Protein AF-A0A9N9YP05-F1 (afdb_monomer)

pLDDT: mean 85.74, std 10.58, range [45.56, 96.19]

Organism: NCBI:txid160324

Foldseek 3Di:
DPDDPVNVVVVVVVVQVVQVVCVVVVHDGDDDDDDDDPPVVVVVVVVVCVVPPDDDDPVVVCVVPPPVPDDDPVPVVPVVVD

Secondary structure (DSSP, 8-state):
----HHHHHHHHHHHHHHHHHHHHTT--PPPP------HHHHHHHHHHHHHH-----HHHHHHHS-GGGSPPGGGHHHHTT-

Sequence (82 aa):
MYPNTFNFQEMVRQYYDEMLDREDEGMKADIPYILTIPKDLNGRLHDFFAQYSIKEKADGWLDEHPYSEAFPDTEADRWMRE

Mean predicted aligned error: 8.72 Å

Structure (mmCIF, N/CA/C/O backbone):
data_AF-A0A9N9YP05-F1
#
_entry.id   AF-A0A9N9YP05-F1
#
loop_
_atom_site.group_PDB
_atom_site.id
_atom_site.type_symbol
_atom_site.label_atom_id
_atom_site.label_alt_id
_atom_site.label_comp_id
_atom_site.label_asym_id
_atom_site.label_entity_id
_atom_site.label_seq_id
_atom_site.pdbx_PDB_ins_code
_atom_site.Cartn_x
_atom_site.Cartn_y
_atom_site.Cartn_z
_atom_site.occupancy
_atom_site.B_iso_or_equiv
_atom_site.auth_seq_id
_atom_site.auth_comp_id
_atom_site.auth_asym_id
_atom_site.auth_atom_id
_atom_site.pdbx_PDB_model_num
ATOM 1 N N . MET A 1 1 ? 6.600 12.630 -1.899 1.00 45.56 1 MET A N 1
ATOM 2 C CA . MET A 1 1 ? 7.154 11.944 -0.710 1.00 45.56 1 MET A CA 1
ATOM 3 C C . MET A 1 1 ? 6.523 10.565 -0.676 1.00 45.56 1 MET A C 1
ATOM 5 O O . MET A 1 1 ? 5.302 10.503 -0.684 1.00 45.56 1 MET A O 1
ATOM 9 N N . TYR A 1 2 ? 7.303 9.484 -0.749 1.00 51.47 2 TYR A N 1
ATOM 10 C CA . TYR A 1 2 ? 6.726 8.138 -0.659 1.00 51.47 2 TYR A CA 1
ATOM 11 C C . TYR A 1 2 ? 6.140 7.930 0.744 1.00 51.47 2 TYR A C 1
ATOM 13 O O . TYR A 1 2 ? 6.756 8.396 1.710 1.00 51.47 2 TYR A O 1
ATOM 21 N N . PRO A 1 3 ? 4.975 7.273 0.876 1.00 59.75 3 PRO A N 1
ATOM 22 C CA . PRO A 1 3 ? 4.441 6.937 2.184 1.00 59.75 3 PRO A CA 1
ATOM 23 C C . PRO A 1 3 ? 5.485 6.108 2.936 1.00 59.75 3 PRO A C 1
ATOM 25 O O . PRO A 1 3 ? 5.932 5.064 2.469 1.00 59.75 3 PRO A O 1
ATOM 28 N N . ASN A 1 4 ? 5.929 6.624 4.077 1.00 73.56 4 ASN A N 1
ATOM 29 C CA . ASN A 1 4 ? 6.837 5.948 4.992 1.00 73.56 4 ASN A CA 1
ATOM 30 C C . ASN A 1 4 ? 6.105 5.704 6.317 1.00 73.56 4 ASN A C 1
ATOM 32 O O . ASN A 1 4 ? 4.994 6.198 6.525 1.00 73.56 4 ASN A O 1
ATOM 36 N N . THR A 1 5 ? 6.730 4.957 7.227 1.00 78.38 5 THR A N 1
ATOM 37 C CA . THR A 1 5 ? 6.129 4.652 8.533 1.00 78.38 5 THR A CA 1
ATOM 38 C C . THR A 1 5 ? 5.704 5.913 9.279 1.00 78.38 5 THR A C 1
ATOM 40 O O . THR A 1 5 ? 4.669 5.900 9.925 1.00 78.38 5 THR A O 1
ATOM 43 N N . PHE A 1 6 ? 6.462 7.006 9.163 1.00 82.25 6 PHE A N 1
ATOM 44 C CA . PHE A 1 6 ? 6.132 8.271 9.814 1.00 82.25 6 PHE A CA 1
ATOM 45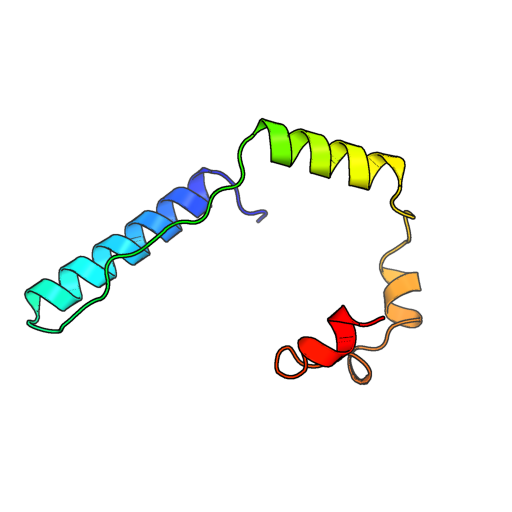 C C . PHE A 1 6 ? 4.824 8.865 9.270 1.00 82.25 6 PHE A C 1
ATOM 47 O O . PHE A 1 6 ? 3.881 9.042 10.028 1.00 82.25 6 PHE A O 1
ATOM 54 N N . ASN A 1 7 ? 4.712 9.059 7.954 1.00 81.44 7 ASN A N 1
ATOM 55 C CA . ASN A 1 7 ? 3.492 9.585 7.335 1.00 81.44 7 ASN A CA 1
ATOM 56 C C . ASN A 1 7 ? 2.274 8.693 7.597 1.00 81.44 7 ASN A C 1
ATOM 58 O O . ASN A 1 7 ? 1.169 9.195 7.777 1.00 81.44 7 ASN A O 1
ATOM 62 N N . PHE A 1 8 ? 2.468 7.372 7.626 1.00 83.56 8 PHE A N 1
ATOM 63 C CA . PHE A 1 8 ? 1.391 6.441 7.944 1.00 83.56 8 PHE A CA 1
ATOM 64 C C . PHE A 1 8 ? 0.915 6.586 9.395 1.00 83.56 8 PHE A C 1
ATOM 66 O O . PHE A 1 8 ? -0.284 6.572 9.648 1.00 83.56 8 PHE A O 1
ATOM 73 N N . GLN A 1 9 ? 1.841 6.756 10.344 1.00 85.88 9 GLN A N 1
ATOM 74 C CA . GLN A 1 9 ? 1.509 6.983 11.753 1.00 85.88 9 GLN A CA 1
ATOM 75 C C . GLN A 1 9 ? 0.751 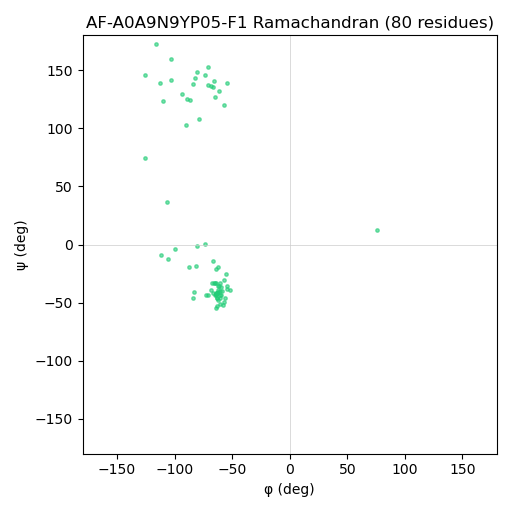8.298 11.949 1.00 85.88 9 GLN A C 1
ATOM 77 O O . GLN A 1 9 ? -0.236 8.308 12.676 1.00 85.88 9 GLN A O 1
ATOM 82 N N . GLU A 1 10 ? 1.165 9.371 11.275 1.00 89.56 10 GLU A N 1
ATOM 83 C CA . GLU A 1 10 ? 0.469 10.662 11.343 1.00 89.56 10 GLU A CA 1
ATOM 84 C C . GLU A 1 10 ? -0.958 10.565 10.789 1.00 89.56 10 GLU A C 1
ATOM 86 O O . GLU A 1 10 ? -1.901 10.986 11.451 1.00 89.56 10 GLU A O 1
ATOM 91 N N . MET A 1 11 ? -1.139 9.924 9.630 1.00 86.19 11 MET A N 1
ATOM 92 C CA . MET A 1 11 ? -2.464 9.708 9.036 1.00 86.19 11 MET A CA 1
ATOM 93 C C . MET A 1 11 ? -3.386 8.904 9.963 1.00 86.19 11 MET A C 1
ATOM 95 O O . MET A 1 11 ? -4.554 9.242 10.132 1.00 86.19 11 MET A O 1
ATOM 99 N N . VAL A 1 12 ? -2.861 7.839 10.575 1.00 88.56 12 VAL A N 1
ATOM 100 C CA . VAL A 1 12 ? -3.621 6.999 11.508 1.00 88.56 12 VAL A CA 1
ATOM 101 C C . VAL A 1 12 ? -4.026 7.777 12.757 1.00 88.56 12 VAL A C 1
ATOM 103 O O . VAL A 1 12 ? -5.164 7.651 13.201 1.00 88.56 12 VAL A O 1
ATOM 106 N N . ARG A 1 13 ? -3.105 8.568 13.321 1.00 90.44 13 ARG A N 1
ATOM 107 C CA . ARG A 1 13 ? -3.374 9.405 14.496 1.00 90.44 13 ARG A CA 1
ATOM 108 C C . ARG A 1 13 ? -4.466 10.413 14.199 1.00 90.44 13 ARG A C 1
ATOM 110 O O . ARG A 1 13 ? -5.458 10.428 14.908 1.00 90.44 13 ARG A O 1
ATOM 117 N N . GLN A 1 14 ? -4.324 11.150 13.101 1.00 90.44 14 GLN A N 1
ATOM 118 C CA . GLN A 1 14 ? -5.313 12.135 12.692 1.00 90.44 14 GLN A CA 1
ATOM 119 C C . GLN A 1 14 ? -6.702 11.507 12.526 1.00 90.44 14 GLN A C 1
ATOM 121 O O . GLN A 1 14 ? -7.677 12.039 13.040 1.00 90.44 14 GLN A O 1
ATOM 126 N N . TYR A 1 15 ? -6.801 10.356 11.857 1.00 89.00 15 TYR A N 1
ATOM 127 C CA . TYR A 1 15 ? -8.095 9.708 11.643 1.00 89.00 15 TYR A CA 1
ATOM 128 C C . TYR A 1 15 ? -8.743 9.211 12.947 1.00 89.00 15 TYR A C 1
ATOM 130 O O . TYR A 1 15 ? -9.966 9.217 13.076 1.00 89.00 15 TYR A O 1
ATOM 138 N N . TYR A 1 16 ? -7.931 8.790 13.919 1.00 92.12 16 TYR A N 1
ATOM 139 C CA . TYR A 1 16 ? -8.418 8.411 15.243 1.00 92.12 16 TYR A CA 1
ATOM 140 C C . TYR A 1 16 ? -8.839 9.630 16.073 1.00 92.12 16 TYR A C 1
ATOM 142 O O . TYR A 1 16 ? -9.913 9.607 16.666 1.00 92.12 16 TYR A O 1
ATOM 150 N N . ASP A 1 17 ? -8.046 10.701 16.061 1.00 93.50 17 ASP A N 1
ATOM 151 C CA . ASP A 1 17 ? -8.363 11.955 16.752 1.00 93.50 17 ASP A CA 1
ATOM 152 C C . ASP A 1 17 ? -9.669 12.566 16.204 1.00 93.50 17 ASP A C 1
ATOM 154 O O . ASP A 1 17 ? -10.558 12.911 16.975 1.00 93.50 17 ASP A O 1
ATOM 158 N N . GLU A 1 18 ? -9.862 12.575 14.879 1.00 90.88 18 GLU A N 1
ATOM 159 C CA . GLU A 1 18 ? -11.112 13.022 14.243 1.00 90.88 18 GLU A CA 1
ATOM 160 C C . GLU A 1 18 ? -12.335 12.190 14.660 1.00 90.88 18 GLU A C 1
ATOM 162 O O . GLU A 1 18 ? -13.456 12.704 14.708 1.00 90.88 18 GLU A O 1
ATOM 167 N N . MET A 1 19 ? -12.154 10.893 14.921 1.00 92.56 19 MET A N 1
ATOM 168 C CA . MET A 1 19 ? -13.229 10.042 15.424 1.00 92.56 19 MET A CA 1
ATOM 169 C C . MET A 1 19 ? -13.576 10.395 16.875 1.00 92.56 19 MET A C 1
ATOM 171 O O . MET A 1 19 ? -14.763 10.524 17.174 1.00 92.56 19 MET A O 1
ATOM 175 N N . LEU A 1 20 ? -12.574 10.617 17.732 1.00 93.69 20 LEU A N 1
ATOM 176 C CA . LEU A 1 20 ? -12.786 11.034 19.122 1.00 93.69 20 LEU A CA 1
ATOM 177 C C . LEU A 1 20 ? -13.522 12.375 19.206 1.00 93.69 20 LEU A C 1
ATOM 179 O O . LEU A 1 20 ? -14.505 12.479 19.934 1.00 93.69 20 LEU A O 1
ATOM 183 N N . ASP A 1 21 ? -13.109 13.364 18.409 1.00 94.00 21 ASP A N 1
ATOM 184 C CA . ASP A 1 21 ? -13.757 14.681 18.374 1.00 94.00 21 ASP A CA 1
ATOM 185 C C . ASP A 1 21 ? -15.247 14.560 18.003 1.00 94.00 21 ASP A C 1
ATOM 187 O O . ASP A 1 21 ? -16.112 15.205 18.596 1.00 94.00 21 ASP A O 1
ATOM 191 N N . ARG A 1 22 ? -15.581 13.674 17.055 1.00 89.75 22 ARG A N 1
ATOM 192 C CA . ARG A 1 22 ? -16.975 13.411 16.659 1.00 89.75 22 ARG A CA 1
ATOM 193 C C . ARG A 1 22 ? -17.781 12.719 17.755 1.00 89.75 22 A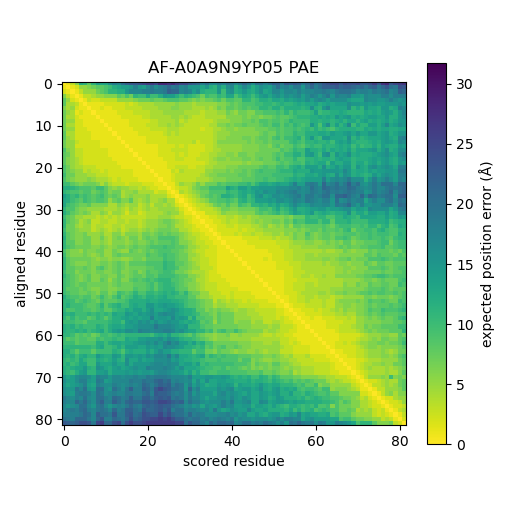RG A C 1
ATOM 195 O O . ARG A 1 22 ? -18.961 13.037 17.909 1.00 89.75 22 ARG A O 1
ATOM 202 N N . GLU A 1 23 ? -17.183 11.778 18.485 1.00 90.69 23 GLU A N 1
ATOM 203 C CA . GLU A 1 23 ? -17.838 11.144 19.637 1.00 90.69 23 GLU A CA 1
ATOM 204 C C . GLU A 1 23 ? -18.108 12.164 20.755 1.00 90.69 23 GLU A C 1
ATOM 206 O O . GLU A 1 23 ? -19.218 12.188 21.296 1.00 90.69 23 GLU A O 1
ATOM 211 N N . ASP A 1 24 ? -17.152 13.055 21.042 1.00 93.31 24 ASP A N 1
ATOM 212 C CA . ASP A 1 24 ? -17.288 14.133 22.031 1.00 93.31 24 ASP A CA 1
ATOM 213 C C . ASP A 1 24 ? -18.375 15.155 21.639 1.00 93.31 24 ASP A C 1
ATOM 215 O O . ASP A 1 24 ? -19.109 15.659 22.495 1.00 93.31 24 ASP A O 1
ATOM 219 N N . GLU A 1 25 ? -18.558 15.409 20.340 1.00 93.00 25 GLU A N 1
ATOM 220 C CA . GLU A 1 25 ? -19.656 16.219 19.786 1.00 93.00 25 GLU A CA 1
ATOM 221 C C . GLU A 1 25 ? -21.027 15.505 19.810 1.00 93.00 25 GLU A C 1
ATOM 223 O O . GLU A 1 25 ? -22.044 16.066 19.388 1.00 93.00 25 GLU A O 1
ATOM 228 N N . GLY A 1 26 ? -21.089 14.269 20.317 1.00 90.31 26 GLY A N 1
ATOM 229 C CA . GLY A 1 26 ? -22.306 13.461 20.394 1.00 90.31 26 GLY A CA 1
ATOM 230 C C . GLY A 1 26 ? -22.730 12.855 19.055 1.00 90.31 26 GLY A C 1
ATOM 231 O O . GLY A 1 26 ? -23.858 12.361 18.931 1.00 90.31 26 GLY A O 1
ATOM 232 N N . MET A 1 27 ? -21.858 12.886 18.043 1.00 88.75 27 MET A N 1
ATOM 233 C CA . MET A 1 27 ? -22.087 12.191 16.784 1.00 88.75 27 MET A CA 1
ATOM 234 C C . MET A 1 27 ? -21.739 10.712 16.929 1.00 88.75 27 MET A C 1
ATOM 236 O O . MET A 1 27 ? -20.831 10.315 17.655 1.00 88.75 27 MET A O 1
ATOM 240 N N . LYS A 1 28 ? -22.453 9.864 16.189 1.00 83.06 28 LYS A N 1
ATOM 241 C CA . LYS A 1 28 ? -22.086 8.455 16.079 1.00 83.06 28 LYS A CA 1
ATOM 242 C C . LYS A 1 28 ? -20.932 8.335 15.084 1.00 83.06 28 LYS A C 1
ATOM 244 O O . LYS A 1 28 ? -21.153 8.513 13.887 1.00 83.06 28 LYS A O 1
ATOM 249 N N . ALA A 1 29 ? -19.733 8.049 15.576 1.00 81.62 29 ALA A N 1
ATOM 250 C CA . ALA A 1 29 ? -18.568 7.773 14.748 1.00 81.62 29 ALA A CA 1
ATOM 251 C C . ALA A 1 29 ? -18.279 6.264 14.720 1.00 81.62 29 ALA A C 1
ATOM 253 O O . ALA A 1 29 ? -18.465 5.562 15.713 1.00 81.62 29 ALA A O 1
ATOM 254 N N . ASP A 1 30 ? -17.866 5.753 13.561 1.00 84.81 30 ASP A N 1
ATOM 255 C CA . ASP A 1 30 ? 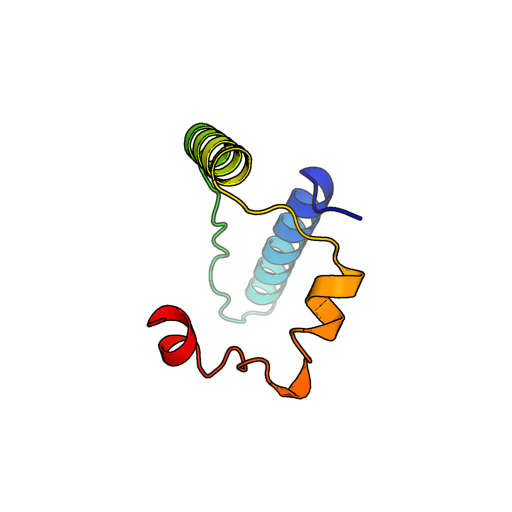-17.435 4.362 13.434 1.00 84.81 30 ASP A CA 1
ATOM 256 C C . ASP A 1 30 ? -15.975 4.225 13.876 1.00 84.81 30 ASP A C 1
ATOM 258 O O . ASP A 1 30 ? -15.147 5.098 13.610 1.00 84.81 30 ASP A O 1
ATOM 262 N N . ILE A 1 31 ? -15.649 3.103 14.523 1.00 85.25 31 ILE A N 1
ATOM 263 C CA . ILE A 1 31 ? -14.281 2.831 14.969 1.00 85.25 31 ILE A CA 1
ATOM 264 C C . ILE A 1 31 ? -13.365 2.678 13.743 1.00 85.25 31 ILE A C 1
ATOM 266 O O . ILE A 1 31 ? -13.640 1.830 12.886 1.00 85.25 31 ILE A O 1
ATOM 270 N N . PRO A 1 32 ? -12.248 3.426 13.670 1.00 86.12 32 PRO A N 1
ATOM 271 C CA . PRO A 1 32 ? -11.266 3.267 12.610 1.00 86.12 32 PRO A CA 1
ATOM 272 C C . PRO A 1 32 ? -10.651 1.869 12.607 1.00 86.12 32 PRO A C 1
ATOM 274 O O . PRO A 1 32 ? -10.142 1.405 13.628 1.00 86.12 32 PRO A O 1
ATOM 277 N N . TYR A 1 33 ? -10.593 1.229 11.439 1.00 84.38 33 TYR A N 1
ATOM 278 C CA . TYR A 1 33 ? -9.793 0.022 11.235 1.00 84.38 33 TYR A CA 1
ATOM 279 C C . TYR A 1 33 ? -8.644 0.297 10.274 1.00 84.38 33 TYR A C 1
ATOM 281 O O . TYR A 1 33 ? -8.807 0.954 9.248 1.00 84.38 33 TYR A O 1
ATOM 289 N N . ILE A 1 34 ? -7.474 -0.251 10.600 1.00 84.31 34 ILE A N 1
ATOM 290 C CA . ILE A 1 34 ? -6.273 -0.137 9.777 1.00 84.31 34 ILE A CA 1
ATOM 291 C C . ILE A 1 34 ? -5.976 -1.501 9.175 1.00 84.31 34 ILE A C 1
ATOM 293 O O . ILE A 1 34 ? -5.773 -2.484 9.891 1.00 84.31 34 ILE A O 1
ATOM 297 N N . LEU A 1 35 ? -5.897 -1.551 7.850 1.00 83.00 35 LEU A N 1
ATOM 298 C CA . LEU A 1 35 ? -5.462 -2.738 7.132 1.00 83.00 35 LEU A CA 1
ATOM 299 C C . LEU A 1 35 ? -3.945 -2.686 6.959 1.00 83.00 35 LEU A C 1
ATOM 301 O O . LEU A 1 35 ? -3.395 -1.719 6.434 1.00 83.00 35 LEU A O 1
ATOM 305 N N . THR A 1 36 ? -3.263 -3.734 7.412 1.00 83.56 36 THR A N 1
ATOM 306 C CA . THR A 1 36 ? -1.814 -3.882 7.243 1.00 83.56 36 THR A CA 1
ATOM 307 C C . THR A 1 36 ? -1.505 -5.210 6.572 1.00 83.56 36 THR A C 1
ATOM 309 O O . THR A 1 36 ? -2.196 -6.2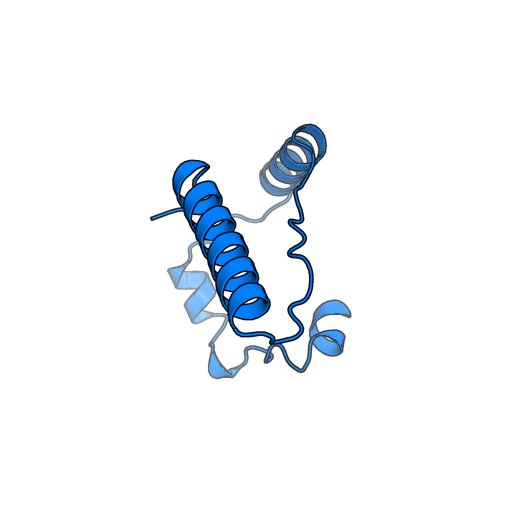07 6.786 1.00 83.56 36 THR A O 1
ATOM 312 N N . ILE A 1 37 ? -0.460 -5.226 5.748 1.00 83.81 37 ILE A N 1
ATOM 313 C CA . ILE A 1 37 ? 0.029 -6.443 5.101 1.00 83.81 37 ILE A CA 1
ATOM 314 C C . ILE A 1 37 ? 1.144 -7.031 5.980 1.00 83.81 37 ILE A C 1
ATOM 316 O O . ILE A 1 37 ? 2.073 -6.301 6.345 1.00 83.81 37 ILE A O 1
ATOM 320 N N . PRO A 1 38 ? 1.105 -8.335 6.323 1.00 92.12 38 PRO A N 1
ATOM 321 C CA . PRO A 1 38 ? 2.198 -8.984 7.036 1.00 92.12 38 PRO A CA 1
ATOM 322 C C . PRO A 1 38 ? 3.529 -8.801 6.304 1.00 92.12 38 PRO A C 1
ATOM 324 O O . PRO A 1 38 ? 3.595 -8.952 5.085 1.00 92.12 38 PRO A O 1
ATOM 327 N N . LYS A 1 39 ? 4.614 -8.535 7.044 1.00 88.75 39 LYS A N 1
ATOM 328 C CA . LYS A 1 39 ? 5.942 -8.286 6.448 1.00 88.75 39 LYS A CA 1
ATOM 329 C C . LYS A 1 39 ? 6.401 -9.411 5.516 1.00 88.75 39 LYS A C 1
ATOM 331 O O . LYS A 1 39 ? 6.977 -9.120 4.476 1.00 88.75 39 LYS A O 1
ATOM 336 N N . ASP A 1 40 ? 6.118 -10.664 5.876 1.00 93.69 40 ASP A N 1
ATOM 337 C CA . ASP A 1 40 ? 6.444 -11.833 5.047 1.00 93.69 40 ASP A CA 1
ATOM 338 C C . ASP A 1 40 ? 5.697 -11.806 3.706 1.00 93.69 40 ASP A C 1
ATOM 340 O O . ASP A 1 40 ? 6.309 -11.955 2.652 1.00 93.69 40 ASP A O 1
ATOM 344 N N . LEU A 1 41 ? 4.390 -11.518 3.725 1.00 92.06 41 LEU A N 1
ATOM 345 C CA . LEU A 1 41 ? 3.604 -11.371 2.500 1.00 92.06 41 LEU A CA 1
ATOM 346 C C . LEU A 1 41 ? 4.105 -10.191 1.660 1.00 92.06 41 LEU A C 1
ATOM 348 O O . LEU A 1 41 ? 4.250 -10.328 0.451 1.00 92.06 41 LEU A O 1
ATOM 352 N N . ASN A 1 42 ? 4.434 -9.062 2.292 1.00 91.56 42 ASN A N 1
ATOM 353 C CA . ASN A 1 42 ? 5.002 -7.912 1.591 1.00 91.56 42 ASN A CA 1
ATOM 354 C C . ASN A 1 42 ? 6.338 -8.252 0.905 1.00 91.56 42 ASN A C 1
ATOM 356 O O . ASN A 1 42 ? 6.567 -7.833 -0.225 1.00 91.56 42 ASN A O 1
ATOM 360 N N . GLY A 1 43 ? 7.193 -9.047 1.558 1.00 93.31 43 GLY A N 1
ATOM 361 C CA . GLY A 1 43 ? 8.429 -9.562 0.962 1.00 93.31 43 GLY A CA 1
ATOM 362 C C .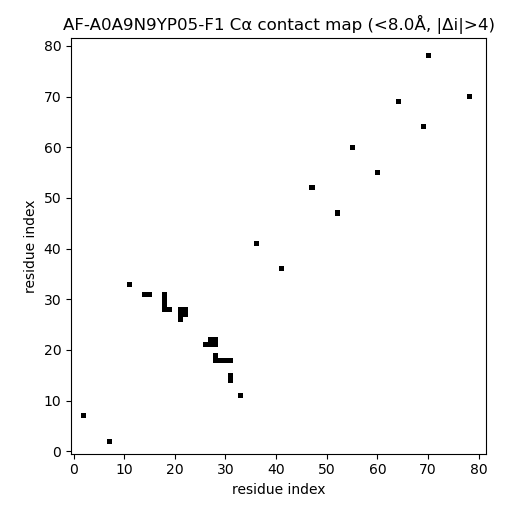 GLY A 1 43 ? 8.159 -10.461 -0.244 1.00 93.31 43 GLY A C 1
ATOM 363 O O . GLY A 1 43 ? 8.702 -10.228 -1.316 1.00 93.31 43 GLY A O 1
ATOM 364 N N . ARG A 1 44 ? 7.236 -11.420 -0.116 1.00 95.44 44 ARG A N 1
ATOM 365 C CA . ARG A 1 44 ? 6.866 -12.312 -1.228 1.00 95.44 44 ARG A CA 1
ATOM 366 C C . ARG A 1 44 ? 6.264 -11.566 -2.415 1.00 95.44 44 ARG A C 1
ATOM 368 O O . ARG A 1 44 ? 6.551 -11.915 -3.553 1.00 95.44 44 ARG A O 1
ATOM 375 N N . LEU A 1 45 ? 5.434 -10.553 -2.163 1.00 92.88 45 LEU A N 1
ATOM 376 C CA . LEU A 1 45 ? 4.889 -9.694 -3.215 1.00 92.88 45 LEU A CA 1
ATOM 377 C C . LEU A 1 45 ? 6.006 -8.907 -3.900 1.00 92.88 45 LEU A C 1
ATOM 379 O O . LEU A 1 45 ? 6.037 -8.848 -5.125 1.00 92.88 45 LEU A O 1
ATOM 383 N N . HIS A 1 46 ? 6.942 -8.350 -3.128 1.00 92.31 46 HIS A N 1
ATOM 384 C CA . HIS A 1 46 ? 8.108 -7.672 -3.685 1.00 92.31 46 HIS A CA 1
ATOM 385 C C . HIS A 1 46 ? 8.915 -8.594 -4.604 1.00 92.31 46 HIS A C 1
ATOM 387 O O . HIS A 1 46 ? 9.179 -8.217 -5.742 1.00 92.31 46 HIS A O 1
ATOM 393 N N . ASP A 1 47 ? 9.238 -9.806 -4.148 1.00 96.12 47 ASP A N 1
ATOM 394 C CA . ASP A 1 47 ? 9.990 -10.786 -4.937 1.00 96.12 47 ASP A CA 1
ATOM 395 C C . ASP A 1 47 ? 9.221 -11.206 -6.196 1.00 96.12 47 ASP A C 1
ATOM 397 O O . ASP A 1 47 ? 9.793 -11.270 -7.284 1.00 96.12 47 ASP A O 1
ATOM 401 N N . PHE A 1 48 ? 7.909 -11.428 -6.072 1.00 95.75 48 PHE A N 1
ATOM 402 C CA . PHE A 1 48 ? 7.036 -11.740 -7.201 1.00 95.75 48 PHE A CA 1
ATOM 403 C C . PHE A 1 48 ? 7.075 -10.637 -8.264 1.00 95.75 48 PHE A C 1
ATOM 405 O O . PHE A 1 48 ? 7.355 -10.911 -9.431 1.00 95.75 48 PHE A O 1
ATOM 412 N N . PHE A 1 49 ? 6.855 -9.379 -7.874 1.00 93.12 49 PHE A N 1
ATOM 413 C CA . PHE A 1 49 ? 6.921 -8.266 -8.817 1.00 93.12 49 PHE A CA 1
ATOM 414 C C . PHE A 1 49 ? 8.334 -8.093 -9.379 1.00 93.12 49 PHE A C 1
ATOM 416 O O . PHE A 1 49 ? 8.486 -7.906 -10.581 1.00 93.12 49 PHE A O 1
ATOM 423 N N . ALA A 1 50 ? 9.379 -8.210 -8.562 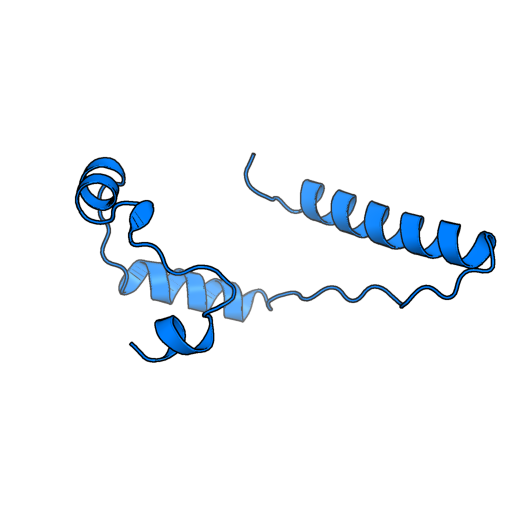1.00 93.62 50 ALA A N 1
ATOM 424 C CA . ALA A 1 50 ? 10.757 -8.083 -9.028 1.00 93.62 50 ALA A CA 1
ATOM 425 C C . ALA A 1 50 ? 11.133 -9.156 -10.065 1.00 93.62 50 ALA A C 1
ATOM 427 O O . ALA A 1 50 ? 11.886 -8.867 -10.993 1.00 93.62 50 ALA A O 1
ATOM 428 N N . GLN A 1 51 ? 10.609 -10.375 -9.921 1.00 96.19 51 GLN A N 1
ATOM 429 C CA . GLN A 1 51 ? 10.919 -11.492 -10.808 1.00 96.19 51 GLN A CA 1
ATOM 430 C C . GLN A 1 51 ? 10.084 -11.494 -12.093 1.00 96.19 51 GLN A C 1
ATOM 432 O O . GLN A 1 51 ? 10.610 -11.829 -13.153 1.00 96.19 51 GLN A O 1
ATOM 437 N N . TYR A 1 52 ? 8.792 -11.177 -11.998 1.00 95.31 52 TYR A N 1
ATOM 438 C CA . TYR A 1 52 ? 7.844 -11.418 -13.089 1.00 95.31 52 TYR A CA 1
ATOM 439 C C . TYR A 1 52 ? 7.313 -10.145 -13.756 1.00 95.31 52 TYR A C 1
ATOM 441 O O . TYR A 1 52 ? 6.655 -10.251 -14.789 1.00 95.31 52 TYR A O 1
ATOM 449 N N . SER A 1 53 ? 7.578 -8.952 -13.210 1.00 92.94 53 SER A N 1
ATOM 450 C CA . SER A 1 53 ? 7.147 -7.708 -13.859 1.00 92.94 53 SER A CA 1
ATOM 451 C C . SER A 1 53 ? 7.990 -7.381 -15.091 1.00 92.94 53 SER A C 1
ATOM 453 O O . SER A 1 53 ? 9.199 -7.618 -15.142 1.00 92.94 53 SER A O 1
ATOM 455 N N . ILE A 1 54 ? 7.337 -6.793 -16.090 1.00 92.50 54 ILE A N 1
ATOM 456 C CA . ILE A 1 54 ? 8.007 -6.204 -17.245 1.00 92.50 54 ILE A CA 1
ATOM 457 C C . ILE A 1 54 ? 8.370 -4.770 -16.865 1.00 92.50 54 ILE A C 1
ATOM 459 O O . ILE A 1 54 ? 7.521 -3.991 -16.435 1.00 92.50 54 ILE A O 1
ATOM 463 N N . LYS A 1 55 ? 9.654 -4.423 -16.983 1.00 91.31 55 LYS A N 1
ATOM 464 C CA . LYS A 1 55 ? 10.129 -3.076 -16.668 1.00 91.31 55 LYS A CA 1
ATOM 465 C C . LYS A 1 55 ? 10.075 -2.200 -17.910 1.00 91.31 55 LYS A C 1
ATOM 467 O O . LYS A 1 55 ? 10.962 -2.265 -18.759 1.00 91.31 55 LYS A O 1
ATOM 472 N N . GLU A 1 56 ? 9.067 -1.349 -17.966 1.00 93.12 56 GLU A N 1
ATOM 473 C CA . GLU A 1 56 ? 8.858 -0.406 -19.061 1.00 93.12 56 GLU A CA 1
ATOM 474 C C . GLU A 1 56 ? 9.267 1.011 -18.649 1.00 93.12 56 GLU A C 1
ATOM 476 O O . GLU A 1 56 ? 9.397 1.328 -17.460 1.00 93.12 56 GLU A O 1
ATOM 481 N N . LYS A 1 57 ? 9.535 1.873 -19.635 1.00 94.75 57 LYS A N 1
ATOM 482 C CA . LYS A 1 57 ? 9.754 3.291 -19.353 1.00 94.75 57 LYS A CA 1
ATOM 483 C C . LYS A 1 57 ? 8.409 3.999 -19.279 1.00 94.75 57 LYS A C 1
ATOM 485 O O . LYS A 1 57 ? 7.540 3.765 -20.111 1.00 94.75 57 LYS A O 1
ATOM 490 N N . ALA A 1 58 ? 8.271 4.884 -18.297 1.00 92.12 58 ALA A N 1
ATOM 491 C CA . ALA A 1 58 ? 7.013 5.573 -18.044 1.00 92.12 58 ALA A CA 1
ATOM 492 C C . ALA A 1 58 ? 6.565 6.459 -19.217 1.00 92.12 58 ALA A C 1
ATOM 494 O O . ALA A 1 58 ? 5.375 6.539 -19.474 1.00 92.12 58 ALA A O 1
ATOM 495 N N . ASP A 1 59 ? 7.496 7.101 -19.926 1.00 94.00 59 ASP A N 1
ATOM 496 C CA . ASP A 1 59 ? 7.190 7.926 -21.100 1.00 94.00 59 ASP A CA 1
ATOM 497 C C . ASP A 1 59 ? 6.573 7.092 -22.229 1.00 94.00 59 ASP A C 1
ATOM 499 O O . ASP A 1 59 ? 5.463 7.385 -22.656 1.00 94.00 59 ASP A O 1
ATOM 503 N N . GLY A 1 60 ? 7.230 6.000 -22.627 1.00 93.12 60 GLY A N 1
ATOM 504 C CA . GLY A 1 60 ? 6.700 5.106 -23.661 1.00 93.12 60 GLY A CA 1
ATOM 505 C C . GLY A 1 60 ? 5.379 4.449 -23.259 1.00 93.12 60 GLY A C 1
ATOM 506 O O . GLY A 1 60 ? 4.454 4.385 -24.060 1.00 93.12 60 GLY A O 1
ATOM 507 N N . TRP A 1 61 ? 5.254 4.026 -21.998 1.00 93.25 61 TRP A N 1
ATOM 508 C CA . TRP A 1 61 ? 4.010 3.431 -21.512 1.00 93.25 61 TRP A CA 1
ATOM 509 C C . TRP A 1 61 ? 2.845 4.431 -21.550 1.00 93.25 61 TRP A C 1
ATOM 511 O O . TRP A 1 61 ? 1.750 4.071 -21.970 1.00 93.25 61 TRP A O 1
ATOM 521 N N . LEU A 1 62 ? 3.073 5.692 -21.161 1.00 92.75 62 LEU A N 1
ATOM 522 C CA . LEU A 1 62 ? 2.047 6.742 -21.191 1.00 92.75 62 LEU A CA 1
ATOM 523 C C . LEU A 1 62 ? 1.629 7.129 -22.615 1.00 92.75 62 LEU A C 1
ATOM 525 O O . LEU A 1 62 ? 0.463 7.460 -22.820 1.00 92.75 62 LEU A O 1
ATOM 529 N N . ASP A 1 63 ? 2.550 7.075 -23.580 1.00 93.19 63 ASP A N 1
ATOM 530 C CA . ASP A 1 63 ? 2.228 7.300 -24.993 1.00 93.19 63 ASP A CA 1
ATOM 531 C C . ASP A 1 63 ? 1.293 6.204 -25.541 1.00 93.19 63 ASP A C 1
ATOM 533 O O . ASP A 1 63 ? 0.435 6.482 -26.379 1.00 93.19 63 ASP A O 1
ATOM 537 N N . GLU A 1 64 ? 1.430 4.970 -25.047 1.00 92.31 64 GLU A N 1
ATOM 538 C CA . GLU A 1 64 ? 0.622 3.813 -25.459 1.00 92.31 64 GLU A CA 1
ATOM 539 C C . GLU A 1 64 ? -0.688 3.653 -24.663 1.00 92.31 64 GLU A C 1
ATOM 541 O O . GLU A 1 64 ? -1.608 2.993 -25.141 1.00 92.31 64 GLU A O 1
ATOM 546 N N . HIS A 1 65 ? -0.803 4.273 -23.480 1.00 90.00 65 HIS A N 1
ATOM 547 C CA . HIS A 1 65 ? -1.947 4.127 -22.565 1.00 90.00 65 HIS A CA 1
ATOM 548 C C . HIS A 1 65 ? -2.548 5.497 -22.196 1.00 90.00 65 HIS A C 1
ATOM 550 O O . HIS A 1 65 ? -2.343 6.004 -21.085 1.00 90.00 65 HIS A O 1
ATOM 556 N N . PRO A 1 66 ? -3.294 6.137 -23.116 1.00 90.81 66 PRO A N 1
ATOM 557 C CA . PRO A 1 66 ? -3.845 7.466 -22.892 1.00 90.81 66 PRO A CA 1
ATOM 558 C C . PRO A 1 66 ? -4.899 7.462 -21.780 1.00 90.81 66 PRO A C 1
ATOM 560 O O . PRO A 1 66 ? -5.817 6.646 -21.751 1.00 90.81 66 PRO A O 1
ATOM 563 N N . TYR A 1 67 ? -4.825 8.457 -20.892 1.00 87.25 67 TYR A N 1
ATOM 564 C CA . TYR A 1 67 ? -5.729 8.567 -19.741 1.00 87.25 67 TYR A CA 1
ATOM 565 C C . TYR A 1 67 ? -7.219 8.604 -20.123 1.00 87.25 67 TYR A C 1
ATOM 567 O O . TYR A 1 67 ? -8.058 8.125 -19.369 1.00 87.25 67 TYR A O 1
ATOM 575 N N . SER A 1 68 ? -7.565 9.138 -21.298 1.00 88.62 68 SER A N 1
ATOM 576 C CA . SER A 1 68 ? -8.949 9.163 -21.791 1.00 88.62 68 SER A CA 1
ATOM 577 C C . SER A 1 68 ? -9.556 7.777 -22.019 1.00 88.62 68 SER A C 1
ATOM 579 O O . SER A 1 68 ? -10.775 7.668 -22.111 1.00 88.62 68 SER A O 1
ATOM 581 N N . GLU A 1 69 ? -8.722 6.746 -22.137 1.00 85.50 69 GLU A N 1
ATOM 582 C CA . GLU A 1 69 ? -9.134 5.352 -22.316 1.00 85.50 69 GLU A CA 1
ATOM 583 C C . GLU A 1 69 ? -9.091 4.559 -21.001 1.00 85.50 69 GLU A C 1
ATOM 585 O O . GLU A 1 69 ? -9.508 3.402 -20.967 1.00 85.50 69 GLU A O 1
ATOM 590 N N . ALA A 1 70 ? -8.631 5.170 -19.903 1.00 86.75 70 ALA A N 1
ATOM 591 C CA . ALA A 1 70 ? -8.593 4.521 -18.602 1.00 86.75 70 ALA A CA 1
ATOM 592 C C . ALA A 1 70 ? -10.010 4.288 -18.057 1.00 86.75 70 ALA A C 1
ATOM 594 O O . ALA A 1 70 ? -10.873 5.171 -18.099 1.00 86.75 70 ALA A O 1
ATOM 595 N N . PHE A 1 71 ? -10.240 3.100 -17.496 1.00 82.69 71 PHE A N 1
ATOM 596 C CA . PHE A 1 71 ? -11.502 2.797 -16.831 1.00 82.69 71 PHE A CA 1
ATOM 597 C C . PHE A 1 71 ? -11.620 3.569 -15.510 1.00 82.69 71 PHE A C 1
ATOM 599 O O . PHE A 1 71 ? -10.655 3.624 -14.744 1.00 82.69 71 PHE A O 1
ATOM 606 N N . PRO A 1 72 ? -12.793 4.148 -15.209 1.00 82.44 72 PRO A N 1
ATOM 607 C CA . PRO A 1 72 ? -13.028 4.786 -13.923 1.00 82.44 72 PRO A CA 1
ATOM 608 C C . PRO A 1 72 ? -13.141 3.737 -12.810 1.00 82.44 72 PRO A C 1
ATOM 610 O O . PRO A 1 72 ? -13.620 2.625 -13.035 1.00 82.44 72 PRO A O 1
ATOM 613 N N . ASP A 1 73 ? -12.805 4.124 -11.577 1.00 75.56 73 ASP A N 1
ATOM 614 C CA . ASP A 1 73 ? -12.887 3.253 -10.390 1.00 75.56 73 ASP A CA 1
ATOM 615 C C . ASP A 1 73 ? -14.290 2.654 -10.173 1.00 75.56 73 ASP A C 1
ATOM 617 O O . ASP A 1 73 ? -14.445 1.575 -9.602 1.00 75.56 73 ASP A O 1
ATOM 621 N N . THR A 1 74 ? -15.330 3.329 -10.672 1.00 78.12 74 THR A N 1
ATOM 622 C CA . THR A 1 74 ? -16.723 2.861 -10.639 1.00 78.12 74 THR A CA 1
ATOM 623 C C . THR A 1 74 ? -16.982 1.621 -11.499 1.00 78.12 74 THR A C 1
ATOM 625 O O . THR A 1 74 ? -18.022 0.988 -11.342 1.00 78.12 74 THR A O 1
ATOM 628 N N . GLU A 1 75 ? -16.063 1.260 -12.397 1.00 80.50 75 GLU A N 1
ATOM 629 C CA . GLU A 1 75 ? -16.134 0.082 -13.271 1.00 80.50 75 GLU A CA 1
ATOM 630 C C . GLU A 1 75 ? -1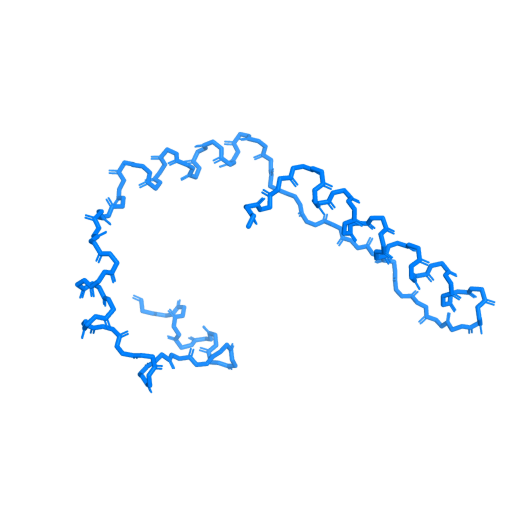5.155 -1.025 -12.830 1.00 80.50 75 GLU A C 1
ATOM 632 O O . GLU A 1 75 ? -14.594 -1.740 -13.661 1.00 80.50 75 GLU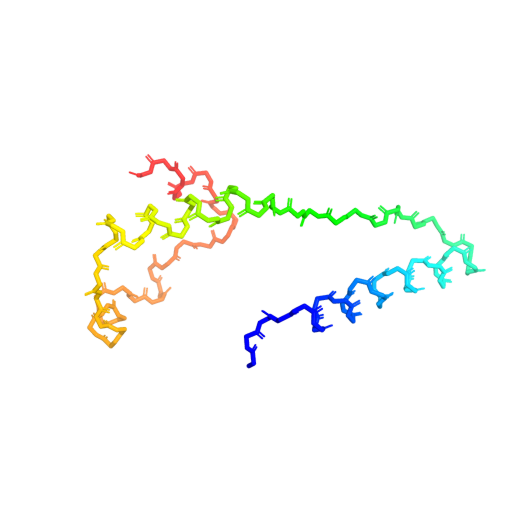 A O 1
ATOM 637 N N . ALA A 1 76 ? -14.964 -1.201 -11.515 1.00 70.38 76 ALA A N 1
ATOM 638 C CA . ALA A 1 76 ? -14.042 -2.192 -10.944 1.00 70.38 76 ALA A CA 1
ATOM 639 C C . ALA A 1 76 ? -14.235 -3.624 -11.473 1.00 70.38 76 ALA A C 1
ATOM 641 O O . ALA A 1 76 ? -13.272 -4.328 -11.771 1.00 70.38 76 ALA A O 1
ATOM 642 N N . ASP A 1 77 ? -15.488 -4.035 -11.664 1.00 77.25 77 ASP A N 1
ATOM 643 C CA . ASP A 1 77 ? -15.830 -5.360 -12.186 1.00 77.25 77 ASP A CA 1
ATOM 644 C C . ASP A 1 77 ? -15.355 -5.595 -13.625 1.00 77.25 77 ASP A C 1
ATOM 646 O O . ASP A 1 77 ? -15.272 -6.744 -14.061 1.00 77.25 77 ASP A O 1
ATOM 650 N N . ARG A 1 78 ? -15.102 -4.525 -14.386 1.00 73.06 78 ARG A N 1
ATOM 651 C CA . ARG A 1 78 ? -14.739 -4.599 -15.800 1.00 73.06 78 ARG A CA 1
ATOM 652 C C . ARG A 1 78 ? -13.245 -4.835 -15.982 1.00 73.06 78 ARG A C 1
ATOM 654 O O . ARG A 1 78 ? -12.886 -5.733 -16.731 1.00 73.06 78 ARG A O 1
ATOM 661 N N . TRP A 1 79 ? -12.396 -4.101 -15.264 1.00 65.62 79 TRP A N 1
ATOM 662 C CA . TRP A 1 79 ? -10.941 -4.255 -15.382 1.00 65.62 79 TRP A CA 1
ATOM 663 C C . TRP A 1 79 ? -10.379 -5.430 -14.564 1.00 65.62 79 TRP A C 1
ATOM 665 O O . TRP A 1 79 ? -9.299 -5.914 -14.864 1.00 65.62 79 TRP A O 1
ATOM 675 N N . MET A 1 80 ? -11.118 -5.952 -13.575 1.00 66.06 80 MET A N 1
ATOM 676 C CA . MET A 1 80 ? -10.727 -7.154 -12.811 1.00 66.06 80 MET A CA 1
ATOM 677 C C . MET A 1 80 ? -11.023 -8.486 -13.534 1.00 66.06 80 MET A C 1
ATOM 679 O O . MET A 1 80 ? -10.787 -9.555 -12.969 1.00 66.06 80 MET A O 1
ATOM 683 N N . ARG A 1 81 ? -11.607 -8.446 -14.740 1.00 63.91 81 ARG A N 1
ATOM 684 C CA . ARG A 1 81 ? -11.977 -9.635 -15.537 1.00 63.91 81 ARG A CA 1
ATOM 685 C C . ARG A 1 81 ? -11.064 -9.900 -16.733 1.00 63.91 81 ARG A C 1
ATOM 687 O O . ARG A 1 81 ? -11.207 -10.964 -17.338 1.00 63.91 81 ARG A O 1
ATOM 694 N N . GLU A 1 82 ? -10.214 -8.945 -17.085 1.00 50.09 82 GLU A N 1
ATOM 695 C CA . GLU A 1 82 ? -9.198 -9.076 -18.138 1.00 50.09 82 GLU A CA 1
ATOM 696 C C . GLU A 1 82 ? -7.910 -9.683 -17.569 1.00 50.09 82 GLU A C 1
ATOM 698 O O . GLU A 1 82 ? -7.303 -10.510 -18.287 1.00 50.09 82 GLU A O 1
#

Radius of gyration: 19.29 Å; Cα contacts (8 Å, |Δi|>4): 19; chains: 1; bounding box: 33×28×48 Å

Solvent-accessible surface area (backbone atoms only — not comparable to full-atom values): 5358 Å² total; per-residue (Å²): 131,80,90,43,73,64,60,51,51,52,53,52,49,52,57,49,52,57,34,50,55,35,44,75,73,70,43,92,58,76,84,87,81,82,90,81,78,56,68,68,58,52,49,53,51,50,52,49,47,71,71,71,55,82,90,74,57,68,67,65,50,46,75,76,54,51,72,91,75,56,80,56,81,93,47,53,80,62,71,76,70,116